Protein AF-A0A453IZ35-F1 (afdb_monomer)

Solvent-accessible surface area (backbone atoms only — not comparable to full-atom values): 5593 Å² total; per-residue (Å²): 137,86,89,85,89,77,79,84,78,80,75,76,77,76,71,76,80,70,77,79,72,76,83,67,72,64,68,42,82,46,81,44,77,44,68,89,50,66,62,49,78,66,42,83,42,82,43,79,47,72,50,62,57,93,98,52,82,81,78,86,81,88,77,87,84,87,54,73,63,58,60,51,60,45,52,50,77,131

pLDDT: mean 82.05, std 20.56, range [36.44, 98.19]

Mean predicted aligned error: 12.78 Å

InterPro domains:
  IPR011032 GroES-like superfamily [SSF50129] (25-75)

Foldseek 3Di:
DDDDDDDDDPPPPPDPPDPPPPPPDAKDKDWDQDQPDAPDGTDTDIDTDGDDDPPDDDDDDPDDDDDPVNNVVSRDDD

Organism: Aegilops tauschii subsp. strangulata (NCBI:txid200361)

Secondary structure (DSSP, 8-state):
-----------------------SPPPEEEEEEE-SSTTSPPEEEEEEEPPP-TT------S-----HHHHHHHT---

Radius of gyration: 28.03 Å; Cα contacts (8 Å, |Δi|>4): 54; chains: 1; bounding box: 63×31×80 Å

Structure (mmCIF, N/CA/C/O backbone):
data_AF-A0A453IZ35-F1
#
_entry.id   AF-A0A453IZ35-F1
#
loop_
_atom_site.group_PDB
_atom_site.id
_atom_site.type_symbol
_atom_site.label_atom_id
_atom_site.label_alt_id
_atom_site.label_comp_id
_atom_site.label_asym_id
_atom_site.label_entity_id
_atom_site.label_seq_id
_atom_site.pdbx_PDB_ins_code
_atom_site.Cartn_x
_atom_site.Cartn_y
_atom_site.Cartn_z
_atom_site.occupancy
_atom_site.B_iso_or_equiv
_atom_site.auth_seq_id
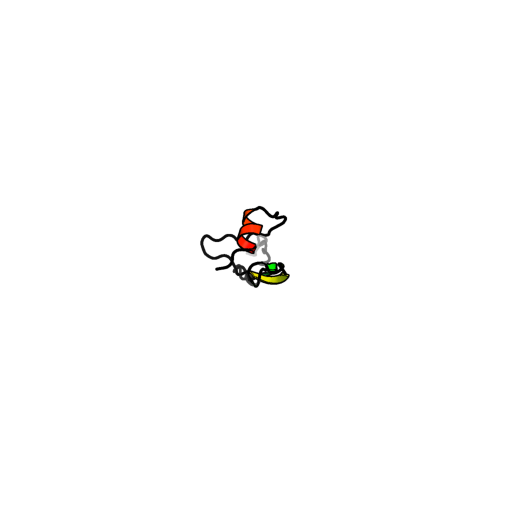_atom_site.auth_comp_id
_atom_site.auth_asym_id
_atom_site.auth_atom_id
_atom_site.pdbx_PDB_model_num
ATOM 1 N N . PHE A 1 1 ? -49.855 15.835 64.648 1.00 48.44 1 PHE A N 1
ATOM 2 C CA . PHE A 1 1 ? -50.534 15.957 63.339 1.00 48.44 1 PHE A CA 1
ATOM 3 C C . PHE A 1 1 ? -49.978 17.188 62.624 1.00 48.44 1 PHE A C 1
ATOM 5 O O . PHE A 1 1 ? -49.956 18.238 63.249 1.00 48.44 1 PHE A O 1
ATOM 12 N N . LYS A 1 2 ? -49.553 17.022 61.353 1.00 36.44 2 LYS A N 1
ATOM 13 C CA . LYS A 1 2 ? -48.726 17.900 60.471 1.00 36.44 2 LYS A CA 1
ATOM 14 C C . LYS A 1 2 ? -47.204 17.744 60.690 1.00 36.44 2 LYS A C 1
ATOM 16 O O . LYS A 1 2 ? -46.707 18.106 61.742 1.00 36.44 2 LYS A O 1
ATOM 21 N N . HIS A 1 3 ? -46.512 16.907 59.905 1.00 42.00 3 HIS A N 1
ATOM 22 C CA . HIS A 1 3 ? -45.997 17.067 58.522 1.00 42.00 3 HIS A CA 1
ATOM 23 C C . HIS A 1 3 ? -44.592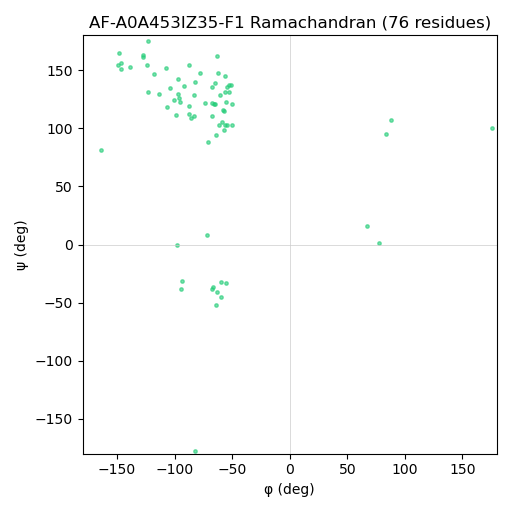 17.693 58.474 1.00 42.00 3 HIS A C 1
ATOM 25 O O . HIS A 1 3 ? -44.460 18.895 58.655 1.00 42.00 3 HIS A O 1
ATOM 31 N N . SER A 1 4 ? -43.581 16.878 58.148 1.00 40.50 4 SER A N 1
ATOM 32 C CA . SER A 1 4 ? -42.412 17.288 57.353 1.00 40.50 4 SER A CA 1
ATOM 33 C C . SER A 1 4 ? -41.671 16.042 56.842 1.00 40.50 4 SER A C 1
ATOM 35 O O . SER A 1 4 ? -40.721 15.553 57.445 1.00 40.50 4 SER A O 1
ATOM 37 N N . ASN A 1 5 ? -42.193 15.480 55.750 1.00 49.03 5 ASN A N 1
ATOM 38 C CA . ASN A 1 5 ? -41.443 14.632 54.827 1.00 49.03 5 ASN A CA 1
ATOM 39 C C . ASN A 1 5 ? -40.790 15.571 53.810 1.00 49.03 5 ASN A C 1
ATOM 41 O O . ASN A 1 5 ? -41.543 16.230 53.099 1.00 49.03 5 ASN A O 1
ATOM 45 N N . GLN A 1 6 ? -39.457 15.597 53.711 1.00 51.06 6 GLN A N 1
ATOM 46 C CA .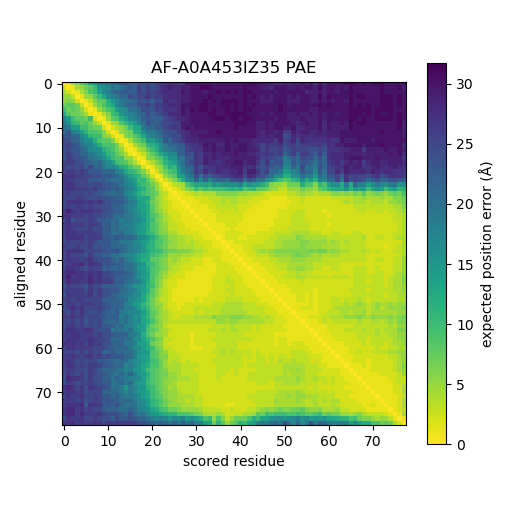 GLN A 1 6 ? -38.714 15.714 52.440 1.00 51.06 6 GLN A CA 1
ATOM 47 C C . GLN A 1 6 ? -37.205 15.830 52.686 1.00 51.06 6 GLN A C 1
ATOM 49 O O . GLN A 1 6 ? -36.664 16.898 52.954 1.00 51.06 6 GLN A O 1
ATOM 54 N N . THR A 1 7 ? -36.508 14.708 52.525 1.00 46.12 7 THR A N 1
ATOM 55 C CA . THR A 1 7 ? -35.118 14.695 52.061 1.00 46.12 7 THR A CA 1
ATOM 56 C C . THR A 1 7 ? -35.094 15.161 50.600 1.00 46.12 7 THR A C 1
ATOM 58 O O . THR A 1 7 ? -35.940 14.706 49.823 1.00 46.12 7 THR A O 1
ATOM 61 N N . PRO A 1 8 ? -34.173 16.047 50.186 1.00 44.00 8 PRO A N 1
ATOM 62 C CA . PRO A 1 8 ? -34.127 16.519 48.811 1.00 44.00 8 PRO A CA 1
ATOM 63 C C . PRO A 1 8 ? -33.719 15.361 47.898 1.00 44.00 8 PRO A C 1
ATOM 65 O O . PRO A 1 8 ? -32.586 14.884 47.930 1.00 44.00 8 PRO A O 1
ATOM 68 N N . HIS A 1 9 ? -34.667 14.900 47.084 1.00 40.56 9 HIS A N 1
ATOM 69 C CA . HIS A 1 9 ? -34.390 14.047 45.942 1.00 40.56 9 HIS A CA 1
ATOM 70 C C . HIS A 1 9 ? -33.435 14.803 45.019 1.00 40.56 9 HIS A C 1
ATOM 72 O O . HIS A 1 9 ? -33.819 15.746 44.329 1.00 40.56 9 HIS A O 1
ATOM 78 N N . GLN A 1 10 ? -32.171 14.393 45.030 1.00 48.75 10 GLN A N 1
ATOM 79 C CA . GLN A 1 10 ? -31.186 14.793 44.045 1.00 48.75 10 GLN A CA 1
ATOM 80 C C . GLN A 1 10 ? -31.649 14.242 42.695 1.00 48.75 10 GLN A C 1
ATOM 82 O O . GLN A 1 10 ? -31.452 13.077 42.354 1.00 48.75 10 GLN A O 1
ATOM 87 N N . GLN A 1 11 ? -32.361 15.086 41.958 1.00 47.78 11 GLN A N 1
ATOM 88 C CA . GLN A 1 11 ? -32.884 14.799 40.637 1.00 47.78 11 GLN A CA 1
ATOM 89 C C . GLN A 1 11 ? -31.691 14.769 39.677 1.00 47.78 11 GLN A C 1
ATOM 91 O O . GLN A 1 11 ? -31.293 15.790 39.115 1.00 47.78 11 GLN A O 1
ATOM 96 N N . HIS A 1 12 ? -31.069 13.594 39.536 1.00 42.84 12 HIS A N 1
ATOM 97 C CA . HIS A 1 12 ? -30.163 13.319 38.430 1.00 42.84 12 HIS A CA 1
ATOM 98 C C . HIS A 1 12 ? -30.962 13.565 37.152 1.00 42.84 12 HIS A C 1
ATOM 100 O O . HIS A 1 12 ? -31.844 12.793 36.781 1.00 42.84 12 HIS A O 1
ATOM 106 N N . ARG A 1 13 ? -30.698 14.714 36.531 1.00 46.38 13 ARG A N 1
ATOM 107 C CA . ARG A 1 13 ? -31.215 15.103 35.228 1.00 46.38 13 ARG A CA 1
ATOM 108 C C . ARG A 1 13 ? -30.785 14.005 34.258 1.00 46.38 13 ARG A C 1
ATOM 110 O O . ARG A 1 13 ? -29.626 13.966 33.857 1.00 46.38 13 ARG A O 1
ATOM 117 N N . LEU A 1 14 ? -31.689 13.076 33.954 1.00 55.53 14 LEU A N 1
ATOM 118 C CA . LEU A 1 14 ? -31.490 12.102 32.892 1.00 55.53 14 LEU A CA 1
ATOM 119 C C . LEU A 1 14 ? -31.344 12.916 31.607 1.00 55.53 14 LEU A C 1
ATOM 121 O O . LEU A 1 14 ? -32.312 13.484 31.101 1.00 55.53 14 LEU A O 1
ATOM 125 N N . LEU A 1 15 ? -30.102 13.057 31.146 1.00 56.56 15 LEU A N 1
ATOM 126 C CA . LEU A 1 15 ? -29.813 13.528 29.803 1.00 56.56 15 LEU A CA 1
ATOM 127 C C . LEU A 1 15 ? -30.589 12.599 28.849 1.00 56.56 15 LEU A C 1
ATOM 129 O O . LEU A 1 15 ? -30.578 11.385 29.086 1.00 56.56 15 LEU A O 1
ATOM 133 N N . PRO A 1 16 ? -31.287 13.115 27.820 1.00 63.91 16 PRO A N 1
ATOM 134 C CA . PRO A 1 16 ? -31.906 12.249 26.823 1.00 63.91 16 PRO A CA 1
ATOM 135 C C . PRO A 1 16 ? -30.853 11.258 26.305 1.00 63.91 16 PRO A C 1
ATOM 137 O O . PRO A 1 16 ? -29.709 11.677 26.095 1.00 63.91 16 PRO A O 1
ATOM 140 N N . PRO A 1 17 ? -31.188 9.964 26.129 1.00 62.03 17 PRO A N 1
ATOM 141 C CA . PRO A 1 17 ? -30.259 9.022 25.528 1.00 62.03 17 PRO A CA 1
ATOM 142 C C . PRO A 1 17 ? -29.886 9.591 24.164 1.00 62.03 17 PRO A C 1
ATOM 144 O O . PRO A 1 17 ? -30.746 9.763 23.299 1.00 62.03 17 PRO A O 1
ATOM 147 N N . THR A 1 18 ? -28.616 9.959 23.995 1.00 62.91 18 THR A N 1
ATOM 148 C CA . THR A 1 18 ? -28.100 10.325 22.681 1.00 62.91 18 THR A CA 1
ATOM 149 C C . THR A 1 18 ? -28.448 9.171 21.747 1.00 62.91 18 THR A C 1
ATOM 151 O O . THR A 1 18 ? -28.233 8.022 22.156 1.00 62.91 18 THR A O 1
ATOM 154 N N . PRO A 1 19 ? -29.027 9.429 20.558 1.00 64.56 19 PRO A N 1
ATOM 155 C CA . PRO A 1 19 ? -29.347 8.365 19.619 1.00 64.56 19 PRO A CA 1
ATOM 156 C C . PRO A 1 19 ? -28.092 7.519 19.470 1.00 64.56 19 PRO A C 1
ATOM 158 O O . PRO A 1 19 ? -27.023 8.061 19.201 1.00 64.56 19 PRO A O 1
ATOM 161 N N . MET A 1 20 ? -28.224 6.234 19.801 1.00 56.41 20 MET A N 1
ATOM 162 C CA . MET A 1 20 ? -27.130 5.274 19.826 1.00 56.41 20 MET A CA 1
ATOM 163 C C . MET A 1 20 ? -26.393 5.395 18.498 1.00 56.41 20 MET A C 1
ATOM 165 O O . MET A 1 20 ? -26.910 4.962 17.470 1.00 56.41 20 MET A O 1
ATOM 169 N N . GLU A 1 21 ? -25.234 6.057 18.507 1.00 62.16 21 GLU A N 1
ATOM 170 C CA . GLU A 1 21 ? -24.380 6.117 17.335 1.00 62.16 21 GLU A CA 1
ATOM 171 C C . GLU A 1 21 ? -24.069 4.671 16.980 1.00 62.16 21 GLU A C 1
ATOM 173 O O . GLU A 1 21 ? -23.511 3.927 17.791 1.00 62.16 21 GLU A O 1
ATOM 178 N N . ASP A 1 22 ? -24.533 4.257 15.806 1.00 60.25 22 ASP A N 1
ATOM 179 C CA . ASP A 1 22 ? -24.305 2.933 15.264 1.00 60.25 22 ASP A CA 1
ATOM 180 C C . ASP A 1 22 ? -22.791 2.689 15.240 1.00 60.25 22 ASP A C 1
ATOM 182 O O . ASP A 1 22 ? -22.061 3.254 14.422 1.00 60.25 22 ASP A O 1
ATOM 186 N N . LYS A 1 23 ? -22.305 1.901 16.209 1.00 65.81 23 LYS A N 1
ATOM 187 C CA . LYS A 1 23 ? -20.881 1.585 16.396 1.00 65.81 23 LYS A CA 1
ATOM 188 C C . LYS A 1 23 ? -20.361 0.645 15.309 1.00 65.81 23 LYS A C 1
ATOM 190 O O . LYS A 1 23 ? -19.238 0.153 15.426 1.00 65.81 23 LYS A O 1
ATOM 195 N N . CYS A 1 24 ? -21.152 0.372 14.271 1.00 74.81 24 CYS A N 1
ATOM 196 C CA . CYS A 1 24 ? -20.678 -0.335 13.102 1.00 74.81 24 CYS A CA 1
ATOM 197 C C . CYS A 1 24 ? -19.631 0.526 12.370 1.00 74.81 24 CYS A C 1
ATOM 199 O O . CYS A 1 24 ? -19.919 1.663 11.972 1.00 74.81 24 CYS A O 1
ATOM 201 N N . PRO A 1 25 ? -18.394 0.029 12.192 1.00 83.69 25 PRO A N 1
ATOM 202 C CA . PRO A 1 25 ? -17.400 0.752 11.425 1.00 83.69 25 PRO A CA 1
ATOM 203 C C . PRO A 1 25 ? -17.909 0.950 9.991 1.00 83.69 25 PRO A C 1
ATOM 205 O O . PRO A 1 25 ? -18.350 0.017 9.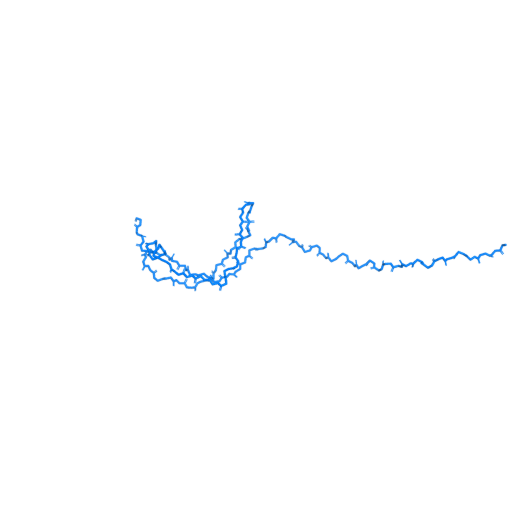329 1.00 83.69 25 PRO A O 1
ATOM 208 N N . LYS A 1 26 ? -17.862 2.194 9.510 1.00 92.19 26 LYS A N 1
ATOM 209 C CA . LYS A 1 26 ? -18.305 2.553 8.156 1.00 92.19 26 LYS A CA 1
ATOM 210 C C . LYS A 1 26 ? -17.157 2.376 7.147 1.00 92.19 26 LYS A C 1
ATOM 212 O O . LYS A 1 26 ? -15.980 2.474 7.542 1.00 92.19 26 LYS A O 1
ATOM 217 N N . PRO A 1 27 ? -17.462 2.145 5.855 1.00 96.56 27 PRO A N 1
ATOM 218 C CA . PRO A 1 27 ? -16.475 2.273 4.788 1.00 96.56 27 PRO A CA 1
ATOM 219 C C . PRO A 1 27 ? -15.846 3.671 4.788 1.00 96.56 27 PRO A C 1
ATOM 221 O O . PRO A 1 27 ? -16.519 4.659 5.097 1.00 96.56 27 PRO A O 1
ATOM 224 N N . ILE A 1 28 ? -14.560 3.762 4.455 1.00 96.75 28 ILE A N 1
ATOM 225 C CA . ILE A 1 28 ? -13.820 5.033 4.403 1.00 96.75 28 ILE A CA 1
ATOM 226 C C . ILE A 1 28 ? -13.328 5.311 2.986 1.00 96.75 28 ILE A C 1
ATOM 228 O O . ILE A 1 28 ? -12.972 4.385 2.267 1.00 96.75 28 ILE A O 1
ATOM 232 N N . ARG A 1 29 ? -13.274 6.588 2.598 1.00 97.75 29 ARG A N 1
ATOM 233 C CA . ARG A 1 29 ? -12.628 7.036 1.357 1.00 97.75 29 ARG A CA 1
ATOM 234 C C . ARG A 1 29 ? -11.215 7.513 1.662 1.00 97.75 29 ARG A C 1
ATOM 236 O O . ARG A 1 29 ? -11.025 8.314 2.580 1.00 97.75 29 ARG A O 1
ATOM 243 N N . CYS A 1 30 ? -10.228 7.030 0.918 1.00 97.81 30 CYS A N 1
ATOM 244 C CA . CYS A 1 30 ? -8.840 7.467 1.054 1.00 97.81 30 CYS A CA 1
ATOM 245 C C . CYS A 1 30 ? -8.102 7.418 -0.283 1.00 97.81 30 CYS A C 1
ATOM 247 O O . CYS A 1 30 ? -8.552 6.784 -1.231 1.00 97.81 30 CYS A O 1
ATOM 249 N N . LYS A 1 31 ? -6.945 8.081 -0.354 1.00 98.19 31 LYS A N 1
ATOM 250 C CA . LYS A 1 31 ? -6.070 8.013 -1.527 1.00 98.19 31 LYS A CA 1
ATOM 251 C C . LYS A 1 31 ? -5.195 6.763 -1.473 1.00 98.19 31 LYS A C 1
ATOM 253 O O . LYS A 1 31 ? -4.662 6.447 -0.410 1.00 98.19 31 LYS A O 1
ATOM 258 N N . ALA A 1 32 ? -5.009 6.109 -2.611 1.00 97.88 32 ALA A N 1
ATOM 259 C CA . ALA A 1 32 ? -4.099 4.980 -2.775 1.00 97.88 32 ALA A CA 1
ATOM 260 C C . ALA A 1 32 ? -3.336 5.086 -4.103 1.00 97.88 32 ALA A C 1
ATOM 262 O O . ALA A 1 32 ? -3.829 5.683 -5.057 1.00 97.88 32 ALA A O 1
ATOM 263 N N . ALA A 1 33 ? -2.136 4.505 -4.153 1.00 97.12 33 ALA A N 1
ATOM 264 C CA . ALA A 1 33 ? -1.374 4.325 -5.384 1.00 97.12 33 ALA A CA 1
ATOM 265 C C . ALA A 1 33 ? -1.799 2.998 -6.033 1.00 97.12 33 ALA A C 1
ATOM 267 O O . ALA A 1 33 ? -1.567 1.933 -5.460 1.00 97.12 33 ALA A O 1
ATOM 268 N N . VAL A 1 34 ? -2.456 3.059 -7.191 1.00 96.31 34 VAL A N 1
ATOM 269 C CA . VAL A 1 34 ? -3.078 1.905 -7.852 1.00 96.31 34 VAL A CA 1
ATOM 270 C C . VAL A 1 34 ? -2.358 1.601 -9.161 1.00 96.31 34 VAL A C 1
ATOM 272 O O . VAL A 1 34 ? -2.152 2.480 -9.994 1.00 96.31 34 VAL A O 1
ATOM 275 N N . CYS A 1 35 ? -1.986 0.335 -9.343 1.00 94.88 35 CYS A N 1
ATOM 276 C CA . CYS A 1 35 ? -1.469 -0.195 -10.599 1.00 94.88 35 CYS A CA 1
ATOM 277 C C . CYS A 1 35 ? -2.629 -0.830 -11.376 1.00 94.88 35 CYS A C 1
ATOM 279 O O . CYS A 1 35 ? -3.302 -1.715 -10.844 1.00 94.88 35 CYS A O 1
ATOM 281 N N . ARG A 1 36 ? -2.886 -0.376 -12.608 1.00 94.62 36 ARG A N 1
ATOM 282 C CA . ARG A 1 36 ? -3.982 -0.891 -13.449 1.00 94.62 36 ARG A CA 1
ATOM 283 C C . ARG A 1 36 ? -3.531 -2.008 -14.393 1.00 94.62 36 ARG A C 1
ATOM 285 O O . ARG A 1 36 ? -4.310 -2.925 -14.639 1.00 94.62 36 ARG A O 1
ATOM 292 N N . ALA A 1 37 ? -2.278 -1.978 -14.843 1.00 93.62 37 ALA A N 1
ATOM 293 C CA . ALA A 1 37 ? -1.645 -3.065 -15.582 1.00 93.62 37 ALA A CA 1
ATOM 294 C C . ALA A 1 37 ? -0.145 -3.168 -15.263 1.00 93.62 37 ALA A C 1
ATOM 296 O O . ALA A 1 37 ? 0.493 -2.202 -14.849 1.00 93.62 37 ALA A O 1
ATOM 297 N N . ALA A 1 38 ? 0.426 -4.358 -15.462 1.00 94.44 38 ALA A N 1
ATOM 298 C CA . ALA A 1 38 ? 1.818 -4.651 -15.133 1.00 94.44 38 ALA A CA 1
ATOM 299 C C . ALA A 1 38 ? 2.804 -3.675 -15.799 1.00 94.44 38 ALA A C 1
ATOM 301 O O . ALA A 1 38 ? 2.873 -3.574 -17.026 1.00 94.44 38 ALA A O 1
ATOM 302 N N . GLY A 1 39 ? 3.616 -3.006 -14.980 1.00 92.38 39 GLY A N 1
ATOM 303 C CA . GLY A 1 39 ? 4.615 -2.034 -15.423 1.00 92.38 39 GLY A CA 1
ATOM 304 C C . GLY A 1 39 ? 4.074 -0.650 -15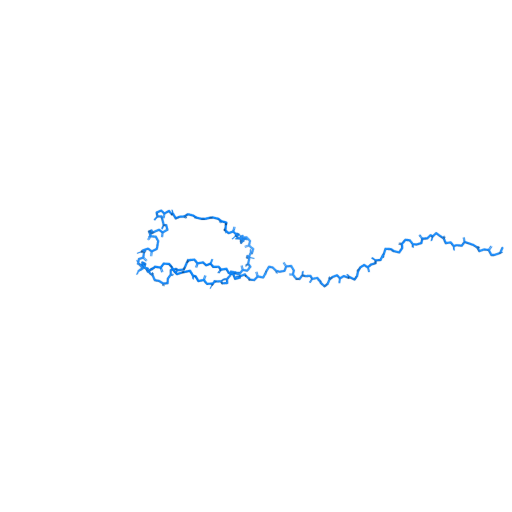.800 1.00 92.38 39 GLY A C 1
ATOM 305 O O . GLY A 1 39 ? 4.877 0.201 -16.181 1.00 92.38 39 GLY A O 1
ATOM 306 N N . GLU A 1 40 ? 2.768 -0.391 -15.688 1.00 94.50 40 GLU A N 1
ATOM 307 C CA . GLU A 1 40 ? 2.217 0.958 -15.872 1.00 94.50 40 GLU A CA 1
ATOM 308 C C . GLU A 1 40 ? 2.434 1.837 -14.635 1.00 94.50 40 GLU A C 1
ATOM 310 O O . GLU A 1 40 ? 2.410 1.324 -13.517 1.00 94.50 40 GLU A O 1
ATOM 315 N N . PRO A 1 41 ? 2.614 3.162 -14.783 1.00 94.75 41 PRO A N 1
ATOM 316 C CA . PRO A 1 41 ? 2.771 4.059 -13.642 1.00 94.75 41 PRO A CA 1
ATOM 317 C C . PRO A 1 41 ? 1.639 3.918 -12.614 1.00 94.75 41 PRO A C 1
ATOM 319 O O . PRO A 1 41 ? 0.464 3.858 -12.967 1.00 94.75 41 PRO A O 1
ATOM 322 N N . LEU A 1 42 ? 1.999 3.915 -11.329 1.00 95.81 42 LEU A N 1
ATOM 323 C CA . LEU A 1 42 ? 1.034 3.944 -10.232 1.00 95.81 42 LEU A CA 1
ATOM 324 C C . LEU A 1 42 ? 0.257 5.269 -10.255 1.00 95.81 42 LEU A C 1
ATOM 326 O O . LEU A 1 42 ? 0.853 6.341 -10.119 1.00 95.81 42 LEU A O 1
ATOM 330 N N . ALA A 1 43 ? -1.066 5.198 -10.378 1.00 96.75 43 ALA A N 1
ATOM 331 C CA . ALA A 1 43 ? -1.942 6.363 -10.324 1.00 96.75 43 ALA A CA 1
ATOM 332 C C . ALA A 1 43 ? -2.425 6.607 -8.888 1.00 96.75 43 ALA A C 1
ATOM 334 O O . ALA A 1 43 ? -2.806 5.671 -8.186 1.00 96.75 43 ALA A O 1
ATOM 335 N N . VAL A 1 44 ? -2.416 7.865 -8.436 1.00 97.44 44 VAL A N 1
ATOM 336 C CA . VAL A 1 44 ? -2.986 8.232 -7.132 1.00 97.44 44 VAL A CA 1
ATOM 337 C C . VAL A 1 44 ? -4.477 8.479 -7.303 1.00 97.44 44 VAL A C 1
ATOM 339 O O . VAL A 1 44 ? -4.884 9.490 -7.872 1.00 97.44 44 VAL A O 1
ATOM 342 N N . GLU A 1 45 ? -5.286 7.568 -6.780 1.00 97.88 45 GLU A N 1
ATOM 343 C CA . GLU A 1 45 ? -6.737 7.568 -6.956 1.00 97.88 45 GLU A CA 1
ATOM 344 C C . GLU A 1 45 ? -7.464 7.482 -5.608 1.00 97.88 45 GLU A C 1
ATOM 346 O O . GLU A 1 45 ? -6.881 7.094 -4.592 1.00 97.88 45 GLU A O 1
ATOM 351 N N . GLU A 1 46 ? -8.745 7.857 -5.585 1.00 98.19 46 GLU A N 1
ATOM 352 C CA . GLU A 1 46 ? -9.608 7.654 -4.420 1.00 98.19 46 GLU A CA 1
ATOM 353 C C . GLU A 1 46 ? -10.183 6.233 -4.425 1.00 98.19 46 GLU A C 1
ATOM 355 O O . GLU A 1 46 ? -10.777 5.792 -5.409 1.00 98.19 46 GLU A O 1
ATOM 360 N N . VAL A 1 47 ? -10.039 5.531 -3.303 1.00 97.38 47 VAL A N 1
ATOM 361 C CA . VAL A 1 47 ? -10.567 4.181 -3.088 1.00 97.38 47 VAL A CA 1
ATOM 362 C C . VAL A 1 47 ? -11.466 4.142 -1.858 1.00 97.38 47 VAL A C 1
ATOM 364 O O . VAL A 1 47 ? -11.324 4.951 -0.936 1.00 97.38 47 VAL A O 1
ATOM 367 N N . VAL A 1 48 ? -12.388 3.180 -1.840 1.00 98.06 48 VAL A N 1
ATOM 368 C CA . VAL A 1 48 ? -13.225 2.875 -0.677 1.00 98.06 48 VAL A CA 1
ATOM 369 C C . VAL A 1 48 ? -12.639 1.662 0.035 1.00 98.06 48 VAL A C 1
ATOM 371 O O . VAL A 1 48 ? -12.448 0.618 -0.582 1.00 98.06 48 VAL A O 1
ATOM 374 N N . VAL A 1 49 ? -12.349 1.805 1.326 1.00 97.12 49 VAL A N 1
ATOM 375 C CA . VAL A 1 49 ? -11.876 0.719 2.188 1.00 97.12 49 VAL A CA 1
ATOM 376 C C . VAL A 1 49 ? -13.005 0.313 3.122 1.00 97.12 49 VAL A C 1
ATOM 378 O O . VAL A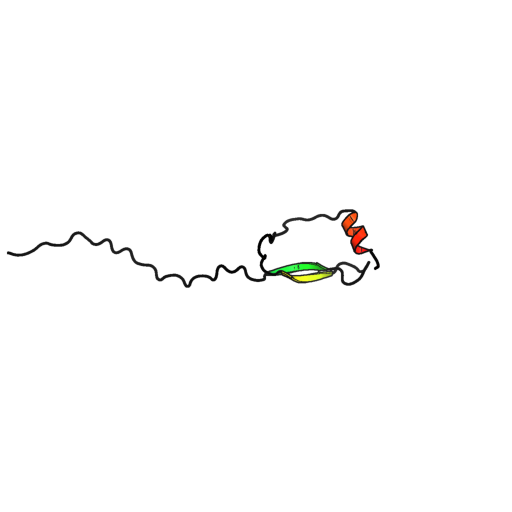 1 49 ? -13.465 1.109 3.950 1.00 97.12 49 VAL A O 1
ATOM 381 N N . ASP A 1 50 ? -13.427 -0.936 2.994 1.00 97.00 50 ASP A N 1
ATOM 382 C CA . ASP A 1 50 ? -14.491 -1.525 3.797 1.00 97.00 50 ASP A CA 1
ATOM 383 C C . ASP A 1 50 ? -14.136 -1.590 5.295 1.00 97.00 50 ASP A C 1
ATOM 385 O O . ASP A 1 50 ? -12.976 -1.412 5.698 1.00 97.00 50 ASP A O 1
ATOM 389 N N . PRO A 1 51 ? -15.138 -1.756 6.173 1.00 96.00 51 PRO A N 1
ATOM 390 C CA . PRO A 1 51 ? -14.875 -2.083 7.565 1.00 96.00 51 PRO A CA 1
ATOM 391 C C . PRO A 1 51 ? -14.170 -3.439 7.707 1.00 96.00 51 PRO A C 1
ATOM 393 O O . PRO A 1 51 ? -14.426 -4.344 6.914 1.00 96.00 51 PRO A O 1
ATOM 396 N N . PRO A 1 52 ? -13.306 -3.600 8.727 1.00 95.81 52 PRO A N 1
ATOM 397 C CA . PRO A 1 52 ? -12.638 -4.873 8.972 1.00 95.81 52 PRO A CA 1
ATOM 398 C C . PRO A 1 52 ? -13.650 -5.956 9.367 1.00 95.81 52 PRO A C 1
ATOM 400 O O . PRO A 1 52 ? -14.568 -5.700 10.154 1.00 95.81 52 PRO A O 1
ATOM 403 N N . LYS A 1 53 ? -13.463 -7.172 8.848 1.00 94.00 53 LYS A N 1
ATOM 404 C CA . LYS A 1 53 ? -14.200 -8.371 9.274 1.00 94.00 53 LYS A CA 1
ATOM 405 C C . LYS A 1 53 ? -13.576 -8.977 10.538 1.00 94.00 53 LYS A C 1
ATOM 407 O O . LYS A 1 53 ? -12.621 -8.451 11.111 1.00 94.00 53 LYS A O 1
ATOM 412 N N . ALA A 1 54 ? -14.128 -10.100 10.999 1.00 94.62 54 ALA A N 1
ATOM 413 C CA . ALA A 1 54 ? -13.546 -10.852 12.105 1.00 94.62 54 ALA A CA 1
ATOM 414 C C . ALA A 1 54 ? -12.089 -11.236 11.785 1.00 94.62 54 ALA A C 1
ATOM 416 O O . ALA A 1 54 ? -11.814 -11.776 10.718 1.00 94.62 54 ALA A O 1
ATOM 417 N N . HIS A 1 55 ? -11.181 -10.970 12.729 1.00 95.81 55 HIS A N 1
ATOM 418 C CA . HIS A 1 55 ? -9.733 -11.201 12.606 1.00 95.81 55 HIS A CA 1
ATOM 419 C C . HIS A 1 55 ? -8.995 -10.329 11.572 1.00 95.81 55 HIS A C 1
ATOM 421 O O . HIS A 1 55 ? -7.845 -10.618 11.248 1.00 95.81 55 HIS A O 1
ATOM 427 N N . GLU A 1 56 ? -9.596 -9.232 11.108 1.00 97.00 56 GLU A N 1
ATOM 428 C CA . GLU A 1 56 ? -8.929 -8.230 10.272 1.00 97.00 56 GLU A CA 1
ATOM 429 C C . GLU A 1 56 ? -8.654 -6.943 11.061 1.00 97.00 56 GLU A C 1
ATOM 431 O O . GLU A 1 56 ? -9.380 -6.580 11.989 1.00 97.00 56 GLU A O 1
ATOM 436 N N . LEU A 1 57 ? -7.607 -6.215 10.668 1.00 94.69 57 LEU A N 1
ATOM 437 C CA . LEU A 1 57 ? -7.281 -4.899 11.214 1.00 94.69 57 LEU A CA 1
ATOM 438 C C . LEU A 1 57 ? -7.223 -3.875 10.084 1.00 94.69 57 LEU A C 1
ATOM 440 O O . LEU A 1 57 ? -6.533 -4.075 9.086 1.00 94.69 57 LEU A O 1
ATOM 444 N N . ARG A 1 58 ? -7.905 -2.739 10.265 1.00 95.88 58 ARG A N 1
ATOM 445 C CA . ARG A 1 58 ? -7.815 -1.590 9.356 1.00 95.88 58 ARG A CA 1
ATOM 446 C C . ARG A 1 58 ? -6.845 -0.561 9.930 1.00 95.88 58 ARG A C 1
ATOM 448 O O . ARG A 1 58 ? -7.136 0.063 10.948 1.00 95.88 58 ARG A O 1
ATOM 455 N N . ILE A 1 59 ? -5.702 -0.385 9.271 1.00 96.06 59 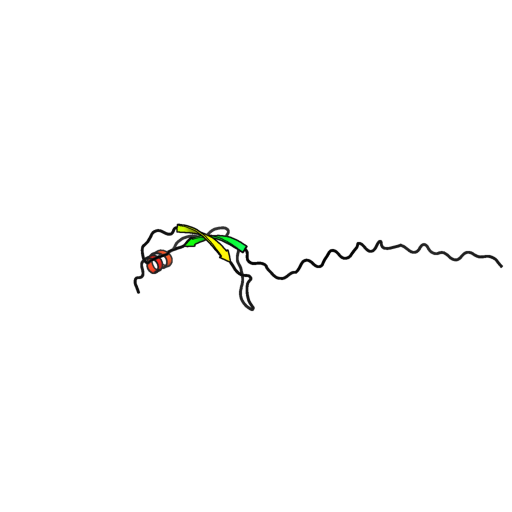ILE A N 1
ATOM 456 C CA . ILE A 1 59 ? -4.598 0.457 9.750 1.00 96.06 59 ILE A CA 1
ATOM 457 C C . ILE A 1 59 ? -4.566 1.775 8.971 1.00 96.06 59 ILE A C 1
ATOM 459 O O . ILE A 1 59 ? -4.634 1.788 7.744 1.00 96.06 59 ILE A O 1
ATOM 463 N N . LYS A 1 60 ? -4.414 2.898 9.683 1.00 96.12 60 LYS A N 1
ATOM 464 C CA . LYS A 1 60 ? -4.099 4.192 9.068 1.00 96.12 60 LYS A CA 1
ATOM 465 C C . LYS A 1 60 ? -2.592 4.284 8.838 1.00 96.12 60 LYS A C 1
ATOM 467 O O . LYS A 1 60 ? -1.829 4.416 9.791 1.00 96.12 60 LYS A O 1
ATOM 472 N N . ILE A 1 61 ? -2.177 4.257 7.578 1.00 97.25 61 ILE A N 1
ATOM 473 C CA . ILE A 1 61 ? -0.772 4.427 7.201 1.00 97.25 61 ILE A CA 1
ATOM 474 C C . ILE A 1 61 ? -0.377 5.898 7.379 1.00 97.25 61 ILE A C 1
ATOM 476 O O . ILE A 1 61 ? -0.996 6.785 6.793 1.00 97.25 61 ILE A O 1
ATOM 480 N N . VAL A 1 62 ? 0.633 6.160 8.213 1.00 98.06 62 VAL A N 1
ATOM 481 C CA . VAL A 1 62 ? 1.198 7.509 8.422 1.00 98.06 62 VAL A CA 1
ATOM 482 C C . VAL A 1 62 ? 2.408 7.732 7.516 1.00 98.06 62 VAL A C 1
ATOM 484 O O . VAL A 1 62 ? 2.573 8.810 6.952 1.00 98.06 62 VAL A O 1
ATOM 487 N N . CYS A 1 63 ? 3.224 6.695 7.342 1.00 97.25 63 CYS A N 1
ATOM 488 C CA . CYS A 1 63 ? 4.349 6.653 6.421 1.00 97.25 63 CYS A CA 1
ATOM 489 C C . CYS A 1 63 ? 4.515 5.229 5.872 1.00 97.25 63 CYS A C 1
ATOM 491 O O . CYS A 1 63 ? 4.144 4.250 6.521 1.00 97.25 63 CYS A O 1
ATOM 493 N N . THR A 1 64 ? 5.045 5.125 4.658 1.00 97.31 64 THR A N 1
ATOM 494 C CA . THR A 1 64 ? 5.392 3.863 3.997 1.00 97.31 64 THR A CA 1
ATOM 495 C C . THR A 1 64 ? 6.582 4.108 3.067 1.00 97.31 64 THR A C 1
ATOM 497 O O . THR A 1 64 ? 6.806 5.245 2.643 1.00 97.31 64 THR A O 1
ATOM 500 N N . SER A 1 65 ? 7.366 3.072 2.789 1.00 97.81 65 SER A N 1
ATOM 501 C CA . SER A 1 65 ? 8.510 3.100 1.876 1.00 97.81 65 SER A CA 1
ATOM 502 C C . SER A 1 65 ? 8.384 1.974 0.854 1.00 97.81 65 SER A C 1
ATOM 504 O O . SER A 1 65 ? 7.614 1.038 1.049 1.00 97.81 65 SER A O 1
ATOM 506 N N . LEU A 1 66 ? 9.143 2.075 -0.238 1.00 96.81 66 LEU A N 1
ATOM 507 C CA . LEU A 1 66 ? 9.222 1.024 -1.247 1.00 96.81 66 LEU A CA 1
ATOM 508 C C . LEU A 1 66 ? 10.452 0.154 -1.015 1.00 96.81 66 LEU A C 1
ATOM 510 O O . LEU A 1 66 ? 11.531 0.651 -0.678 1.00 96.81 66 LEU A O 1
ATOM 514 N N . CYS A 1 67 ? 10.297 -1.137 -1.256 1.00 97.19 67 CYS A N 1
ATOM 515 C CA . CYS A 1 67 ? 11.373 -2.112 -1.254 1.00 97.19 67 CYS A CA 1
ATOM 516 C C . CYS A 1 67 ? 11.453 -2.845 -2.602 1.00 97.19 67 CYS A C 1
ATOM 518 O O . CYS A 1 67 ? 10.639 -2.650 -3.507 1.00 97.19 67 CYS A O 1
ATOM 520 N N . HIS A 1 68 ? 12.465 -3.698 -2.763 1.00 97.50 68 HIS A N 1
ATOM 521 C CA . HIS A 1 68 ? 12.686 -4.410 -4.024 1.00 97.50 68 HIS A CA 1
ATOM 522 C C . HIS A 1 68 ? 11.503 -5.293 -4.440 1.00 97.50 68 HIS A C 1
ATOM 524 O O . HIS A 1 68 ? 11.247 -5.428 -5.640 1.00 97.50 68 HIS A O 1
ATOM 530 N N . SER A 1 69 ? 10.761 -5.873 -3.489 1.00 97.06 69 SER A N 1
ATOM 531 C CA . SER A 1 69 ? 9.588 -6.683 -3.824 1.00 97.06 69 SER A CA 1
ATOM 532 C C . SER A 1 69 ? 8.473 -5.843 -4.432 1.00 97.06 69 SER A C 1
ATOM 534 O O . SER A 1 69 ? 7.868 -6.306 -5.390 1.00 97.06 69 SER A O 1
ATOM 536 N N . ASP A 1 70 ? 8.257 -4.604 -3.979 1.00 96.31 70 ASP A N 1
ATOM 537 C CA . ASP A 1 70 ? 7.222 -3.729 -4.549 1.00 96.31 70 ASP A CA 1
ATOM 538 C C . ASP A 1 70 ? 7.477 -3.473 -6.038 1.00 96.31 70 ASP A C 1
ATOM 540 O O . ASP A 1 70 ? 6.582 -3.625 -6.866 1.00 96.31 70 ASP A O 1
ATOM 544 N N . VAL A 1 71 ? 8.731 -3.175 -6.403 1.00 95.31 71 VAL A N 1
ATOM 545 C CA . VAL A 1 71 ? 9.135 -2.959 -7.804 1.00 95.31 71 VAL A CA 1
ATOM 546 C C . VAL A 1 71 ? 9.050 -4.251 -8.617 1.00 95.31 71 VAL A C 1
ATOM 548 O O . VAL A 1 71 ? 8.657 -4.229 -9.784 1.00 95.31 71 VAL A O 1
ATOM 551 N N . THR A 1 72 ? 9.424 -5.377 -8.008 1.00 95.19 72 THR A N 1
ATOM 552 C CA . THR A 1 72 ? 9.366 -6.688 -8.663 1.00 95.19 72 THR A CA 1
ATOM 553 C C . THR A 1 72 ? 7.919 -7.047 -8.990 1.00 95.19 72 THR A C 1
ATOM 555 O O . THR A 1 72 ? 7.620 -7.317 -10.151 1.00 95.19 72 THR A O 1
ATOM 558 N N . PHE A 1 73 ? 7.016 -6.970 -8.007 1.00 93.81 73 PHE A N 1
ATOM 559 C CA . PHE A 1 73 ? 5.588 -7.246 -8.179 1.00 93.81 73 PHE A CA 1
ATOM 560 C C . PHE A 1 73 ? 4.922 -6.277 -9.149 1.00 93.81 73 PHE A C 1
ATOM 562 O O . PHE A 1 73 ? 4.153 -6.706 -10.004 1.00 93.81 73 PHE A O 1
ATOM 569 N N . TRP A 1 74 ? 5.267 -4.991 -9.080 1.00 94.69 74 TRP A N 1
ATOM 570 C CA . TRP A 1 74 ? 4.740 -3.983 -9.996 1.00 94.69 74 TRP A CA 1
ATOM 571 C C . TRP A 1 74 ? 4.981 -4.328 -11.478 1.00 94.69 74 TRP A C 1
ATOM 573 O O . TRP A 1 74 ? 4.146 -4.029 -12.333 1.00 94.69 74 TRP A O 1
ATOM 583 N N . ARG A 1 75 ? 6.099 -4.994 -11.792 1.00 92.50 75 ARG A N 1
ATOM 584 C CA . ARG A 1 75 ? 6.496 -5.346 -13.165 1.00 92.50 75 ARG A CA 1
ATOM 585 C C . ARG A 1 75 ? 6.137 -6.776 -13.583 1.00 92.50 75 ARG A C 1
ATOM 587 O O . ARG A 1 75 ? 6.445 -7.144 -14.719 1.00 92.50 75 ARG A O 1
ATOM 594 N N . MET A 1 76 ? 5.529 -7.586 -12.712 1.00 91.12 76 MET A N 1
ATOM 595 C CA . MET A 1 76 ? 5.192 -8.976 -13.043 1.00 91.12 76 MET A CA 1
ATOM 596 C C . MET A 1 76 ? 4.098 -9.039 -14.111 1.00 91.12 7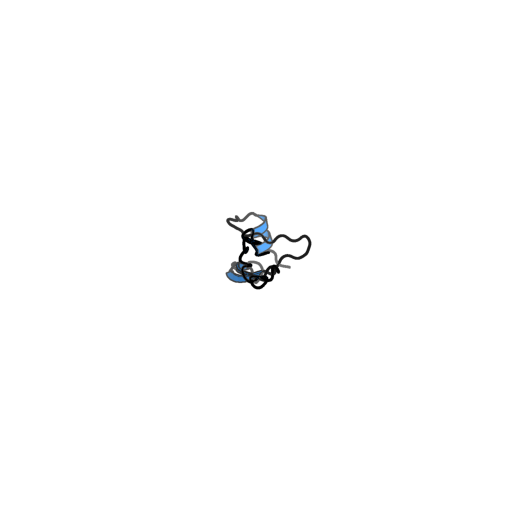6 MET A C 1
ATOM 598 O O . MET A 1 76 ? 2.998 -8.532 -13.911 1.00 91.12 76 MET A O 1
ATOM 602 N N . LYS A 1 77 ? 4.397 -9.696 -15.234 1.00 80.12 77 LYS A N 1
ATOM 603 C CA . LYS A 1 77 ? 3.416 -10.067 -16.261 1.00 80.12 77 LYS A CA 1
ATOM 604 C C . LYS A 1 77 ? 2.991 -11.512 -16.004 1.00 80.12 77 LYS A C 1
ATOM 606 O O . LYS A 1 77 ? 3.867 -12.366 -15.874 1.00 80.12 77 LYS A O 1
ATOM 611 N N . VAL A 1 78 ? 1.683 -11.737 -15.883 1.00 70.38 78 VAL A N 1
ATOM 612 C CA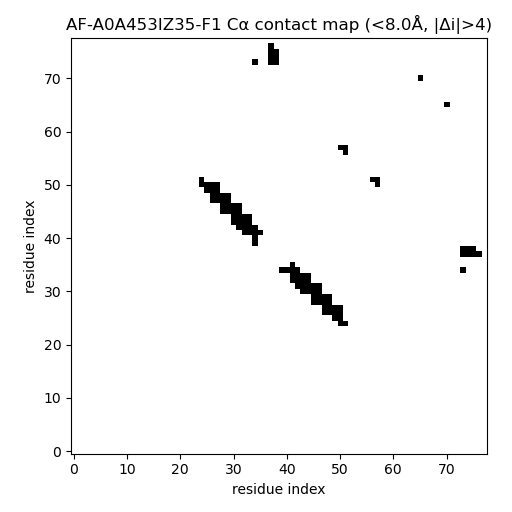 . VAL A 1 78 ? 1.068 -13.075 -15.807 1.00 70.38 78 VAL A CA 1
ATOM 613 C C . VAL A 1 78 ? 0.974 -13.666 -17.206 1.00 70.38 78 VAL A C 1
ATOM 615 O O . VAL A 1 78 ? 0.665 -12.886 -18.135 1.00 70.38 78 VAL A O 1
#

Sequence (78 aa):
FKHSNQTPHQQHRLLPPTPMEDKCPKPIRCKAAVCRAAGEPLAVEEVVVDPPKAHELRIKIVCTSLCHSDVTFWRMKV